Protein AF-A0A392MZA1-F1 (afdb_monomer_lite)

Secondary structure (DSSP, 8-state):
--HHHHHHHHHHHHHHHHHHHH-SHHHHHHHHHHHHHHHHTGGG---HHHHHHHHHHHHHHHHHTT-TTTT-

Se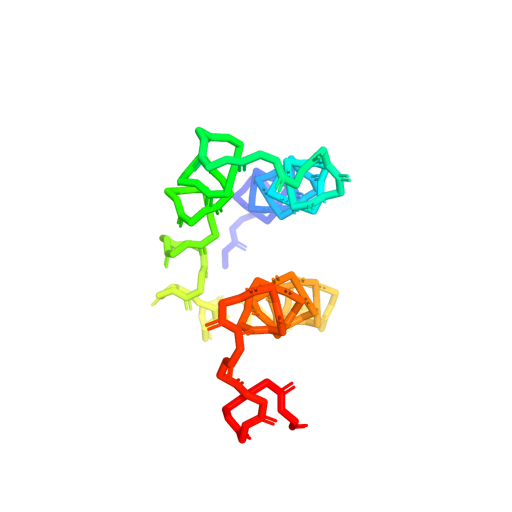quence (72 aa):
LTDSKSMQAMCQVYAAVSYICIGDAESTSQALDLISPVYGVMDSFVGVREKTGVLFAYGLLLMKQQDLQEAR

InterPro domains:
  IPR019440 Chromatid cohesion factor MAU2 [PTHR21394] (1-72)

Radius of gyration: 11.71 Å; chains: 1; bounding box: 25×23×27 Å

pLDDT: mean 93.19, std 6.55, range [57.72, 98.19]

Structure (mmCIF, N/CA/C/O backbone):
data_AF-A0A392MZA1-F1
#
_entry.id   AF-A0A392MZA1-F1
#
loop_
_atom_site.group_PDB
_atom_site.id
_atom_site.type_symbol
_atom_site.label_atom_id
_atom_site.label_alt_id
_atom_site.label_comp_id
_atom_site.label_asym_id
_atom_site.label_entity_id
_atom_site.label_seq_id
_atom_site.pdbx_PDB_ins_code
_atom_site.Cartn_x
_atom_site.Cartn_y
_atom_site.Cartn_z
_atom_site.occupancy
_atom_site.B_iso_or_equiv
_atom_site.auth_seq_id
_atom_site.auth_comp_id
_atom_site.auth_asym_id
_atom_site.auth_atom_id
_atom_site.pdbx_PDB_model_num
ATOM 1 N N . LEU A 1 1 ? 8.284 -0.725 -17.389 1.00 57.72 1 LEU A N 1
ATOM 2 C CA . LEU A 1 1 ? 7.777 0.640 -17.099 1.00 57.72 1 LEU A CA 1
ATOM 3 C C . LEU 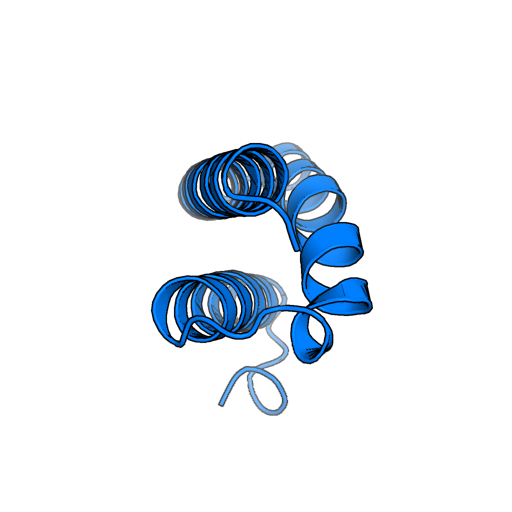A 1 1 ? 8.923 1.641 -17.209 1.00 57.72 1 LEU A C 1
ATOM 5 O O . LEU A 1 1 ? 10.054 1.246 -16.967 1.00 57.72 1 LEU A O 1
ATOM 9 N N . THR A 1 2 ? 8.659 2.884 -17.617 1.00 71.50 2 THR A N 1
ATOM 10 C CA . THR A 1 2 ? 9.657 3.971 -17.595 1.00 71.50 2 THR A CA 1
ATOM 11 C C . THR A 1 2 ? 9.841 4.485 -16.165 1.00 71.50 2 THR A C 1
ATOM 13 O O . THR A 1 2 ? 8.908 4.383 -15.366 1.00 71.50 2 THR A O 1
ATOM 16 N N . ASP A 1 3 ? 10.991 5.086 -15.849 1.00 71.06 3 ASP A N 1
ATOM 17 C CA . ASP A 1 3 ? 11.299 5.594 -14.498 1.00 71.06 3 ASP A CA 1
ATOM 18 C C . ASP A 1 3 ? 10.215 6.527 -13.935 1.00 71.06 3 ASP A C 1
ATOM 20 O O . ASP A 1 3 ? 9.857 6.434 -12.763 1.00 71.06 3 ASP A O 1
ATOM 24 N N . SER A 1 4 ? 9.614 7.366 -14.786 1.00 81.69 4 SER A N 1
ATOM 25 C CA . SER A 1 4 ? 8.517 8.264 -14.397 1.00 81.69 4 SER A CA 1
ATOM 26 C C . SER A 1 4 ? 7.285 7.515 -13.873 1.00 81.69 4 SER A C 1
ATOM 28 O O . SER A 1 4 ? 6.686 7.939 -12.886 1.00 81.69 4 SER A O 1
ATOM 30 N N . LYS A 1 5 ? 6.924 6.379 -14.482 1.00 84.25 5 LYS A N 1
ATOM 31 C CA . LYS A 1 5 ? 5.766 5.591 -14.040 1.00 84.25 5 LYS A CA 1
ATOM 32 C C . LYS A 1 5 ? 6.064 4.813 -12.759 1.00 84.25 5 LYS A C 1
ATOM 34 O O . LYS A 1 5 ? 5.189 4.701 -11.908 1.00 84.25 5 LYS A O 1
ATOM 39 N N . SER A 1 6 ? 7.292 4.320 -12.599 1.00 86.81 6 SER A N 1
ATOM 40 C CA . SER A 1 6 ? 7.728 3.692 -11.344 1.00 86.81 6 SER A CA 1
ATOM 41 C C . SER A 1 6 ? 7.711 4.693 -10.188 1.00 86.81 6 SER A C 1
ATOM 43 O O . SER A 1 6 ? 7.201 4.388 -9.115 1.00 86.81 6 SER A O 1
ATOM 45 N N . MET A 1 7 ? 8.192 5.919 -10.413 1.00 91.31 7 MET A N 1
ATOM 46 C CA . MET A 1 7 ? 8.135 6.986 -9.413 1.00 91.31 7 MET A CA 1
ATOM 47 C C . MET A 1 7 ? 6.689 7.327 -9.028 1.00 91.31 7 MET A C 1
ATOM 49 O O . MET A 1 7 ? 6.379 7.398 -7.842 1.00 91.31 7 MET A O 1
ATOM 53 N N . GLN A 1 8 ? 5.792 7.479 -10.008 1.00 92.62 8 GLN A N 1
ATOM 54 C CA . GLN A 1 8 ? 4.377 7.756 -9.748 1.00 92.62 8 GLN A CA 1
ATOM 55 C C . GLN A 1 8 ? 3.710 6.641 -8.929 1.00 92.62 8 GLN A C 1
ATOM 57 O O . GLN A 1 8 ? 3.013 6.935 -7.959 1.00 92.62 8 GLN A O 1
ATOM 62 N N . ALA A 1 9 ? 3.971 5.378 -9.277 1.00 93.62 9 ALA A N 1
ATOM 63 C CA . ALA A 1 9 ? 3.482 4.228 -8.524 1.00 93.62 9 ALA A CA 1
ATOM 64 C C . ALA A 1 9 ? 3.965 4.261 -7.068 1.00 93.62 9 ALA A C 1
ATOM 66 O O . ALA A 1 9 ? 3.169 4.095 -6.148 1.00 93.62 9 ALA A O 1
ATOM 67 N N . MET A 1 10 ? 5.248 4.557 -6.839 1.00 95.38 10 MET A N 1
ATOM 68 C CA . MET A 1 10 ? 5.785 4.671 -5.481 1.00 95.38 10 MET A CA 1
ATOM 69 C C . MET A 1 10 ? 5.158 5.828 -4.696 1.00 95.38 10 MET A C 1
ATOM 71 O O . MET A 1 10 ? 4.853 5.662 -3.518 1.00 95.38 10 MET A O 1
ATOM 75 N N . CYS A 1 11 ? 4.903 6.977 -5.328 1.00 96.19 11 CYS A N 1
ATOM 76 C CA . CYS A 1 11 ? 4.180 8.074 -4.681 1.00 96.19 11 CYS A CA 1
ATOM 77 C C . CYS A 1 11 ? 2.770 7.648 -4.240 1.00 96.19 11 CYS A C 1
ATOM 79 O O . CYS A 1 11 ? 2.364 7.966 -3.124 1.00 96.19 11 CYS A O 1
ATOM 81 N N . GLN A 1 12 ? 2.047 6.901 -5.080 1.00 97.19 12 GLN A N 1
ATOM 82 C CA . GLN A 1 12 ? 0.721 6.372 -4.739 1.00 97.19 12 GLN A CA 1
ATOM 83 C C . GLN A 1 12 ? 0.789 5.358 -3.594 1.00 97.19 12 GLN A C 1
ATOM 85 O O . GLN A 1 12 ? -0.014 5.437 -2.670 1.00 97.19 12 GLN A O 1
ATOM 90 N N . VAL A 1 13 ? 1.785 4.467 -3.605 1.00 97.94 13 VAL A N 1
ATOM 91 C CA . VAL A 1 13 ? 2.039 3.511 -2.515 1.00 97.94 13 VAL A CA 1
ATOM 92 C C . VAL A 1 13 ? 2.270 4.239 -1.189 1.00 97.94 13 VAL A C 1
ATOM 94 O O . VAL A 1 13 ? 1.631 3.915 -0.190 1.00 97.94 13 VAL A O 1
ATOM 97 N N . TYR A 1 14 ? 3.137 5.253 -1.156 1.00 97.94 14 TYR A N 1
ATOM 98 C CA . TYR A 1 14 ? 3.412 5.998 0.078 1.00 97.94 14 TYR A CA 1
ATOM 99 C C . TYR A 1 14 ? 2.209 6.815 0.567 1.00 97.94 14 TYR A C 1
ATOM 101 O O . TYR A 1 14 ? 1.963 6.888 1.774 1.00 97.94 14 TYR A O 1
ATOM 109 N N . ALA A 1 15 ? 1.431 7.390 -0.352 1.00 98.19 15 ALA A N 1
ATOM 110 C CA . ALA A 1 15 ? 0.186 8.068 -0.011 1.00 98.19 15 ALA A CA 1
ATOM 111 C C . ALA A 1 15 ? -0.841 7.085 0.577 1.00 98.19 15 ALA A C 1
ATOM 113 O O . ALA A 1 15 ? -1.406 7.362 1.633 1.00 98.19 15 ALA A O 1
ATOM 114 N N . ALA A 1 16 ? -1.010 5.905 -0.029 1.00 98.19 16 ALA A N 1
ATOM 115 C CA . ALA A 1 16 ? -1.894 4.862 0.486 1.00 98.19 16 ALA A CA 1
ATOM 116 C C . ALA A 1 16 ? -1.495 4.422 1.903 1.00 98.19 16 ALA A C 1
ATOM 118 O O . ALA A 1 16 ? -2.345 4.373 2.786 1.00 98.19 16 ALA A O 1
ATOM 119 N N . VAL A 1 17 ? -0.202 4.192 2.161 1.00 98.19 17 VAL A N 1
ATOM 120 C CA . VAL A 1 17 ? 0.296 3.873 3.514 1.00 98.19 17 VAL A CA 1
ATOM 121 C C . VAL A 1 17 ? -0.028 4.990 4.508 1.00 98.19 17 VAL A C 1
ATOM 123 O O . VAL A 1 17 ? -0.451 4.711 5.627 1.00 98.19 17 VAL A O 1
ATOM 126 N N . SER A 1 18 ? 0.123 6.252 4.104 1.00 98.06 18 SER A N 1
ATOM 127 C CA . SER A 1 18 ? -0.201 7.399 4.960 1.00 98.06 18 SER A CA 1
ATOM 128 C C . SER A 1 18 ? -1.683 7.407 5.341 1.00 98.06 18 SER A C 1
ATOM 130 O O . SER A 1 18 ? -2.007 7.513 6.521 1.00 98.06 18 SER A O 1
ATOM 132 N N . TYR A 1 19 ? -2.575 7.202 4.372 1.00 98.19 19 TYR A N 1
ATOM 133 C CA . TYR A 1 19 ? -4.015 7.108 4.613 1.00 98.19 19 TYR A CA 1
ATOM 134 C C . TYR A 1 19 ? -4.405 5.902 5.480 1.00 98.19 19 TYR A C 1
ATOM 136 O O . TYR A 1 19 ? -5.204 6.035 6.408 1.00 98.19 19 TYR A O 1
ATOM 144 N N . ILE A 1 20 ? -3.775 4.744 5.267 1.00 97.12 20 ILE A N 1
ATOM 145 C CA . ILE A 1 20 ? -3.952 3.564 6.128 1.00 97.12 20 ILE A CA 1
ATOM 146 C C . ILE A 1 20 ? -3.585 3.880 7.587 1.00 97.12 20 ILE A C 1
ATOM 148 O O . ILE A 1 20 ? -4.256 3.425 8.519 1.00 97.12 20 ILE A O 1
ATOM 152 N N . CYS A 1 21 ? -2.523 4.658 7.801 1.00 96.00 21 CYS A N 1
ATOM 153 C CA . CYS A 1 21 ? -2.087 5.067 9.133 1.00 96.00 21 CYS A CA 1
ATOM 154 C C . CYS A 1 21 ? -3.045 6.061 9.805 1.00 96.00 21 CYS A C 1
ATOM 156 O O . CYS A 1 21 ? -3.176 5.997 11.026 1.00 96.00 21 CYS A O 1
ATOM 158 N N . ILE A 1 22 ? -3.727 6.930 9.047 1.00 96.38 22 ILE A N 1
ATOM 159 C CA . ILE A 1 22 ? -4.790 7.800 9.587 1.00 96.38 22 ILE A CA 1
ATOM 160 C C . ILE A 1 22 ? -5.950 6.935 10.103 1.00 96.38 22 ILE A C 1
ATOM 162 O O . ILE A 1 22 ? -6.398 7.105 11.234 1.00 96.38 22 ILE A O 1
ATOM 166 N N . GLY A 1 23 ? -6.366 5.940 9.314 1.00 90.69 23 GLY A N 1
ATOM 167 C CA . GLY A 1 23 ? -7.162 4.809 9.798 1.00 90.69 23 GLY A CA 1
ATOM 168 C C . GLY A 1 23 ? -8.656 5.057 10.013 1.00 90.69 23 GLY A C 1
ATOM 169 O O . GLY A 1 23 ? -9.336 4.148 10.489 1.00 90.69 23 GLY A O 1
ATOM 170 N N . ASP A 1 24 ? -9.188 6.229 9.665 1.00 93.94 24 ASP A N 1
ATOM 171 C CA . ASP A 1 24 ? -10.635 6.421 9.554 1.00 93.94 24 ASP A CA 1
ATOM 172 C C . ASP A 1 24 ? -11.187 5.774 8.262 1.00 93.94 24 ASP A C 1
ATOM 174 O O . ASP A 1 24 ? -10.437 5.311 7.393 1.00 93.94 24 ASP A O 1
ATOM 178 N N . ALA A 1 25 ? -12.514 5.699 8.143 1.00 92.81 25 ALA A N 1
ATOM 179 C CA . ALA A 1 25 ? -13.171 5.027 7.022 1.00 92.81 25 ALA A CA 1
ATOM 180 C C . ALA A 1 25 ? -12.934 5.729 5.672 1.00 92.81 25 ALA A C 1
ATOM 182 O O . ALA A 1 25 ? -12.749 5.052 4.660 1.00 92.81 25 ALA A O 1
ATOM 183 N N . GLU A 1 26 ? -12.909 7.064 5.654 1.00 95.69 26 GLU A N 1
ATOM 184 C CA . GLU A 1 26 ? -12.655 7.853 4.447 1.00 95.69 26 GLU A CA 1
ATOM 185 C C . GLU A 1 26 ? -11.206 7.667 3.997 1.00 95.69 26 GLU A C 1
ATOM 187 O O . GLU A 1 26 ? -10.957 7.314 2.843 1.00 95.69 26 GLU A O 1
ATOM 192 N N . SER A 1 27 ? -10.256 7.780 4.927 1.00 95.12 27 SER A N 1
ATOM 193 C CA . SER A 1 27 ? -8.842 7.528 4.647 1.00 95.12 27 SER A CA 1
ATOM 194 C C . SER A 1 27 ? -8.611 6.095 4.157 1.00 95.12 27 SER A C 1
ATOM 196 O O . SER A 1 27 ? -7.882 5.870 3.195 1.00 95.12 27 SER A O 1
ATOM 198 N N . THR A 1 28 ? -9.274 5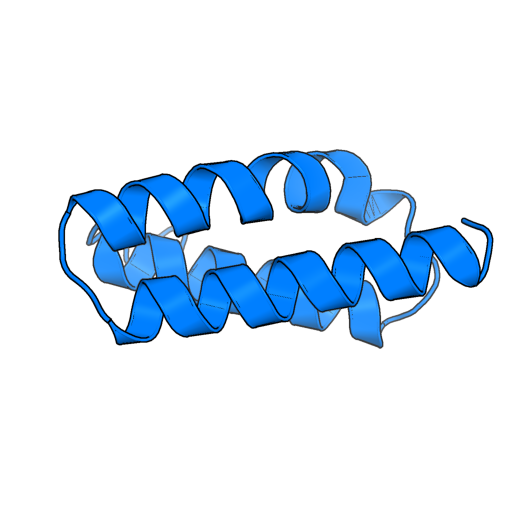.099 4.748 1.00 94.31 28 THR A N 1
ATOM 199 C CA . THR A 1 28 ? -9.157 3.704 4.288 1.00 94.31 28 THR A CA 1
ATOM 200 C C . THR A 1 28 ? -9.681 3.531 2.858 1.00 94.31 28 THR A C 1
ATOM 202 O O . THR A 1 28 ? -9.063 2.820 2.064 1.00 94.31 28 THR A O 1
ATOM 205 N N . SER A 1 29 ? -10.770 4.217 2.495 1.00 95.69 29 SER A N 1
ATOM 206 C CA . SER A 1 29 ? -11.270 4.247 1.114 1.00 95.69 29 SER A CA 1
ATOM 207 C C . SER A 1 29 ? -10.263 4.900 0.165 1.00 95.69 29 SER A C 1
ATOM 209 O O . SER A 1 29 ? -9.955 4.342 -0.884 1.00 95.69 29 SER A O 1
ATOM 211 N N . GLN A 1 30 ? -9.679 6.037 0.556 1.00 97.31 30 GLN A N 1
ATOM 212 C CA . GLN A 1 30 ? -8.666 6.733 -0.245 1.00 97.31 30 GLN A CA 1
ATOM 213 C C . GLN A 1 30 ? -7.411 5.877 -0.452 1.00 97.31 30 GLN A C 1
ATOM 215 O O . GLN A 1 30 ? -6.841 5.853 -1.544 1.00 97.31 30 GLN A O 1
ATOM 220 N N . ALA A 1 31 ? -6.992 5.127 0.568 1.00 97.69 31 ALA A N 1
ATOM 221 C CA . ALA A 1 31 ? -5.897 4.178 0.435 1.00 97.69 31 ALA A CA 1
ATOM 222 C C . ALA A 1 31 ? -6.206 3.070 -0.579 1.00 97.69 31 ALA A C 1
ATOM 224 O O . ALA A 1 31 ? -5.338 2.734 -1.388 1.00 97.69 31 ALA A O 1
ATOM 225 N N . LEU A 1 32 ? -7.430 2.529 -0.558 1.00 96.31 32 LEU A N 1
ATOM 226 C CA . LEU A 1 32 ? -7.876 1.504 -1.501 1.00 96.31 32 LEU A CA 1
ATOM 227 C C . LEU A 1 32 ? -7.864 2.027 -2.945 1.00 96.31 32 LEU A C 1
ATOM 229 O O . LEU A 1 32 ? -7.326 1.354 -3.829 1.00 96.31 32 LEU A O 1
ATOM 233 N N . ASP A 1 33 ? -8.392 3.230 -3.171 1.00 97.25 33 ASP A N 1
ATOM 234 C CA . ASP A 1 33 ? -8.440 3.866 -4.494 1.00 97.25 33 ASP A CA 1
ATOM 235 C C . ASP A 1 33 ? -7.038 4.123 -5.065 1.00 97.25 33 ASP A C 1
ATOM 237 O O . ASP A 1 33 ? -6.814 4.010 -6.272 1.00 97.25 33 ASP A O 1
ATOM 241 N N . LEU A 1 34 ? -6.070 4.433 -4.198 1.00 97.25 34 LEU A N 1
ATOM 242 C CA . LEU A 1 34 ? -4.680 4.648 -4.591 1.00 97.25 34 LEU A CA 1
ATOM 243 C C . LEU A 1 34 ? -3.924 3.343 -4.851 1.00 97.25 34 LEU A C 1
ATOM 245 O O . LEU A 1 34 ? -3.143 3.287 -5.801 1.00 97.25 34 LEU A O 1
ATOM 249 N N . ILE A 1 35 ? -4.119 2.305 -4.029 1.00 96.69 35 ILE A N 1
ATOM 250 C CA . ILE A 1 35 ? -3.328 1.070 -4.133 1.00 96.69 35 ILE A CA 1
ATOM 251 C C . ILE A 1 35 ? -3.862 0.104 -5.192 1.00 96.69 35 ILE A C 1
ATOM 253 O O . ILE A 1 35 ? -3.063 -0.546 -5.866 1.00 96.69 35 ILE A O 1
ATOM 257 N N . SER A 1 36 ? -5.183 0.024 -5.390 1.00 94.94 36 SER A N 1
ATOM 258 C CA . SER A 1 36 ? -5.800 -0.979 -6.275 1.00 94.94 36 SER A CA 1
ATOM 259 C C . SER A 1 36 ? -5.301 -0.903 -7.726 1.00 94.94 36 SER A C 1
ATOM 261 O O . SER A 1 36 ? -4.945 -1.946 -8.282 1.00 94.94 36 SER A O 1
ATOM 263 N N . PRO A 1 37 ? -5.180 0.287 -8.355 1.00 94.81 37 PRO A N 1
ATOM 264 C CA . PRO A 1 37 ? -4.645 0.388 -9.712 1.00 94.81 37 PRO A CA 1
ATOM 265 C C . PRO A 1 37 ? -3.171 -0.019 -9.799 1.00 94.81 37 PRO A C 1
ATOM 267 O O . PRO A 1 37 ? -2.757 -0.609 -10.796 1.00 94.81 37 PRO A O 1
ATOM 270 N N . VAL A 1 38 ? -2.378 0.277 -8.762 1.00 95.38 38 VAL A N 1
ATOM 271 C CA . VAL A 1 38 ? -0.946 -0.053 -8.723 1.00 95.38 38 VAL A CA 1
ATOM 272 C C . VAL A 1 38 ? -0.743 -1.554 -8.518 1.00 95.38 38 VAL A C 1
ATOM 274 O O . VAL A 1 38 ? 0.100 -2.154 -9.183 1.00 95.38 38 VAL A O 1
ATOM 277 N N . TYR A 1 39 ? -1.558 -2.169 -7.658 1.00 95.19 39 TYR A N 1
ATOM 278 C CA . TYR A 1 39 ? -1.606 -3.616 -7.464 1.00 95.19 39 TYR A CA 1
ATOM 279 C C . TYR A 1 39 ? -1.985 -4.342 -8.759 1.00 95.19 39 TYR A C 1
ATOM 281 O O . TYR A 1 39 ? -1.286 -5.264 -9.175 1.00 95.19 39 TYR A O 1
ATOM 289 N N . GLY A 1 40 ? -3.009 -3.860 -9.472 1.00 94.31 40 GLY A N 1
ATOM 290 C CA . GLY A 1 40 ? -3.459 -4.453 -10.736 1.00 94.31 40 GLY A CA 1
ATOM 291 C C . GLY A 1 40 ? -2.415 -4.447 -11.861 1.00 94.31 40 GLY A C 1
ATOM 292 O O . GLY A 1 40 ? -2.501 -5.261 -12.777 1.00 94.31 40 GLY A O 1
ATOM 293 N N . VAL A 1 41 ? -1.412 -3.564 -11.803 1.00 93.50 41 VAL A N 1
ATOM 294 C CA . VAL A 1 41 ? -0.307 -3.515 -12.780 1.00 93.50 41 VAL A CA 1
ATOM 295 C C . VAL A 1 41 ? 1.029 -3.980 -12.202 1.00 93.50 41 VAL A C 1
ATOM 297 O O . VAL A 1 41 ? 2.062 -3.816 -12.857 1.00 93.50 41 VAL A O 1
ATOM 300 N N . MET A 1 42 ? 1.039 -4.564 -11.001 1.00 93.06 42 MET A N 1
ATOM 301 C CA . MET A 1 42 ? 2.261 -4.881 -10.261 1.00 93.06 42 MET A CA 1
ATOM 302 C C . MET A 1 42 ? 3.231 -5.780 -11.042 1.00 93.06 42 MET A C 1
ATOM 304 O O . MET A 1 42 ? 4.449 -5.580 -11.000 1.00 93.06 42 MET A O 1
ATOM 308 N N . ASP A 1 43 ? 2.712 -6.731 -11.817 1.00 91.81 43 ASP A N 1
ATOM 309 C CA . ASP A 1 43 ? 3.535 -7.645 -12.615 1.00 91.81 43 ASP A CA 1
ATOM 310 C C . ASP A 1 43 ? 4.310 -6.954 -13.742 1.00 91.81 43 ASP A C 1
ATOM 312 O O . ASP A 1 43 ? 5.313 -7.483 -14.221 1.00 91.81 43 ASP A O 1
ATOM 316 N N . SER A 1 44 ? 3.908 -5.738 -14.123 1.00 91.31 44 SER A N 1
ATOM 317 C CA . SER A 1 44 ? 4.619 -4.927 -15.117 1.00 91.31 44 SER A CA 1
ATOM 318 C C . SER A 1 44 ? 5.856 -4.205 -14.561 1.00 91.31 44 SER A C 1
ATOM 320 O O . SER A 1 44 ? 6.670 -3.679 -15.338 1.00 91.31 44 SER A O 1
ATOM 322 N N . PHE A 1 45 ? 6.030 -4.169 -13.233 1.00 89.50 45 PHE A N 1
ATOM 323 C CA . PHE A 1 45 ? 7.254 -3.672 -12.614 1.00 89.50 45 PHE A CA 1
ATOM 324 C C . PHE A 1 45 ? 8.383 -4.690 -12.787 1.00 89.50 45 PHE A C 1
ATOM 326 O O . PHE A 1 45 ? 8.219 -5.881 -12.538 1.00 89.50 45 PHE A O 1
ATOM 333 N N . VAL A 1 46 ? 9.563 -4.210 -13.177 1.00 88.69 46 VAL A N 1
ATOM 334 C CA . VAL A 1 46 ? 10.793 -5.023 -13.180 1.00 88.69 46 VAL A CA 1
ATOM 335 C C . VAL A 1 46 ? 11.519 -4.897 -11.836 1.00 88.69 46 VAL A C 1
ATOM 337 O O . VAL A 1 46 ? 12.160 -5.840 -11.383 1.00 88.69 46 VAL A O 1
ATOM 340 N N . GLY A 1 47 ? 11.405 -3.737 -11.182 1.00 87.50 47 GLY A N 1
ATOM 341 C CA . GLY A 1 47 ? 12.085 -3.446 -9.927 1.00 87.50 47 GLY A CA 1
ATOM 342 C C . GLY 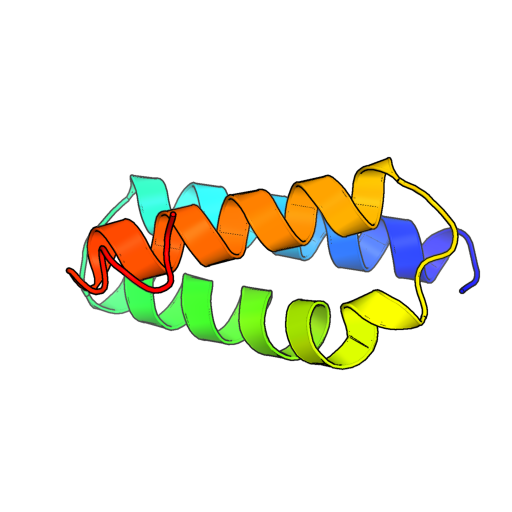A 1 47 ? 11.430 -4.123 -8.723 1.00 87.50 47 GLY A C 1
ATOM 343 O O . GLY A 1 47 ? 10.211 -4.108 -8.552 1.00 87.50 47 GLY A O 1
ATOM 344 N N . VAL A 1 48 ? 12.269 -4.706 -7.863 1.00 91.56 48 VAL A N 1
ATOM 345 C CA . VAL A 1 48 ? 11.839 -5.340 -6.606 1.00 91.56 48 VAL A CA 1
ATOM 346 C C . VAL A 1 48 ? 11.230 -4.310 -5.657 1.00 91.56 48 VAL A C 1
ATOM 348 O O . VAL A 1 48 ? 10.246 -4.604 -4.991 1.00 91.56 48 VAL A O 1
ATOM 351 N N . ARG A 1 49 ? 11.767 -3.083 -5.636 1.00 92.44 49 ARG A N 1
ATOM 352 C CA . ARG A 1 49 ? 11.286 -1.996 -4.774 1.00 92.44 49 ARG A CA 1
ATOM 353 C C . ARG A 1 49 ? 9.798 -1.720 -4.985 1.00 92.44 49 ARG A C 1
ATOM 355 O O . ARG A 1 49 ? 9.063 -1.637 -4.009 1.00 92.44 49 ARG A O 1
ATOM 362 N N . GLU A 1 50 ? 9.370 -1.586 -6.237 1.00 93.25 50 GLU A N 1
ATOM 363 C CA . GLU A 1 50 ? 7.976 -1.311 -6.582 1.00 93.25 50 GLU A CA 1
ATOM 364 C C . GLU A 1 50 ? 7.077 -2.473 -6.164 1.00 93.25 50 GLU A C 1
ATOM 366 O O . GLU A 1 50 ? 6.100 -2.259 -5.453 1.00 93.25 50 GLU A O 1
ATOM 371 N N . LYS A 1 51 ? 7.447 -3.710 -6.522 1.00 95.00 51 LYS A N 1
ATOM 372 C CA . LYS A 1 51 ? 6.665 -4.901 -6.155 1.00 95.00 51 LYS A CA 1
ATOM 373 C C . LYS A 1 51 ? 6.513 -5.042 -4.644 1.00 95.00 51 LYS A C 1
ATOM 375 O O . LYS A 1 51 ? 5.405 -5.208 -4.147 1.00 95.00 51 LYS A O 1
ATOM 380 N N . THR A 1 52 ? 7.616 -4.932 -3.906 1.00 96.00 52 THR A N 1
ATOM 381 C CA . THR A 1 52 ? 7.600 -5.035 -2.445 1.00 96.00 52 THR A CA 1
ATOM 382 C C . THR A 1 52 ? 6.797 -3.905 -1.812 1.00 96.00 52 THR A C 1
ATOM 384 O O . THR A 1 52 ? 6.031 -4.164 -0.891 1.00 96.00 52 THR A O 1
ATOM 387 N N . GLY A 1 53 ? 6.926 -2.669 -2.306 1.00 96.06 53 GLY A N 1
ATOM 388 C CA . GLY A 1 53 ? 6.156 -1.533 -1.797 1.00 96.06 53 GLY A CA 1
ATOM 389 C C . GLY A 1 53 ? 4.649 -1.719 -1.974 1.00 96.06 53 GLY A C 1
ATOM 390 O O . GLY A 1 53 ? 3.886 -1.472 -1.043 1.00 96.06 53 GLY A O 1
ATOM 391 N N . VAL A 1 54 ? 4.229 -2.203 -3.145 1.00 96.62 54 VAL A N 1
ATOM 392 C CA . VAL A 1 54 ? 2.820 -2.470 -3.460 1.00 96.62 54 VAL A CA 1
ATOM 393 C C . VAL A 1 54 ? 2.256 -3.595 -2.597 1.00 96.62 54 VAL A C 1
ATOM 395 O O . VAL A 1 54 ? 1.214 -3.405 -1.974 1.00 96.62 54 VAL A O 1
ATOM 398 N N . LEU A 1 55 ? 2.964 -4.726 -2.496 1.00 96.62 55 LEU A N 1
ATOM 399 C CA . LEU A 1 55 ? 2.565 -5.846 -1.634 1.00 96.62 55 LEU A CA 1
ATOM 400 C C . LEU A 1 55 ? 2.470 -5.426 -0.166 1.00 96.62 55 LEU A C 1
ATOM 402 O O . LEU A 1 55 ? 1.499 -5.759 0.503 1.00 96.62 55 LEU A O 1
ATOM 406 N N . PHE A 1 56 ? 3.443 -4.653 0.322 1.00 96.75 56 PHE A N 1
ATOM 407 C CA . PHE A 1 56 ? 3.437 -4.148 1.691 1.00 96.75 56 PHE A CA 1
ATOM 408 C C . PHE A 1 56 ? 2.214 -3.268 1.972 1.00 96.75 56 PHE A C 1
ATOM 410 O O . PHE A 1 56 ? 1.511 -3.487 2.957 1.00 96.75 56 PHE A O 1
ATOM 417 N N . ALA A 1 57 ? 1.937 -2.287 1.110 1.00 97.69 57 ALA A N 1
ATOM 418 C CA . ALA A 1 57 ? 0.798 -1.392 1.293 1.00 97.69 57 ALA A CA 1
ATOM 419 C C . ALA A 1 57 ? -0.543 -2.134 1.184 1.00 97.69 57 ALA A C 1
ATOM 421 O O . ALA A 1 57 ? -1.451 -1.868 1.970 1.00 97.69 57 ALA A O 1
ATOM 422 N N . TYR A 1 58 ? -0.656 -3.084 0.251 1.00 96.50 58 TYR A N 1
ATOM 423 C CA . TYR A 1 58 ? -1.865 -3.886 0.080 1.00 96.50 58 TYR A CA 1
ATOM 424 C C . TYR A 1 58 ? -2.108 -4.822 1.270 1.00 96.50 58 TYR A C 1
ATOM 426 O O . TYR A 1 58 ? -3.199 -4.818 1.835 1.00 96.50 58 TYR A O 1
ATOM 434 N N . GLY A 1 59 ? -1.080 -5.537 1.736 1.00 96.62 59 GLY A N 1
ATOM 435 C CA . GLY A 1 59 ? -1.172 -6.364 2.943 1.00 96.62 59 GLY A CA 1
ATOM 436 C C . GLY A 1 59 ? -1.559 -5.541 4.173 1.00 96.62 59 GLY A C 1
ATOM 437 O O . GLY A 1 59 ? -2.451 -5.925 4.926 1.00 96.62 59 GLY A O 1
ATOM 438 N N . LEU A 1 60 ? -0.974 -4.350 4.342 1.00 96.44 60 LEU A N 1
ATOM 439 C CA . LEU A 1 60 ? -1.334 -3.445 5.436 1.00 96.44 60 LEU A CA 1
ATOM 440 C C . LEU A 1 60 ? -2.806 -2.992 5.364 1.00 96.44 60 LEU A C 1
ATOM 442 O O . LEU A 1 60 ? -3.466 -2.889 6.400 1.00 96.44 60 LEU A O 1
ATOM 446 N N . LEU A 1 61 ? -3.333 -2.746 4.160 1.00 95.56 61 LEU A N 1
ATOM 447 C CA . LEU A 1 61 ? -4.744 -2.416 3.948 1.00 95.56 61 LEU A CA 1
ATOM 448 C C . LEU A 1 61 ? -5.660 -3.587 4.329 1.00 95.56 61 LEU A C 1
ATOM 450 O O . LEU A 1 61 ? -6.631 -3.389 5.059 1.00 95.56 61 LEU A O 1
ATOM 454 N N . LEU A 1 62 ? -5.322 -4.805 3.902 1.00 95.19 62 LEU A N 1
ATOM 455 C CA . LEU A 1 62 ? -6.065 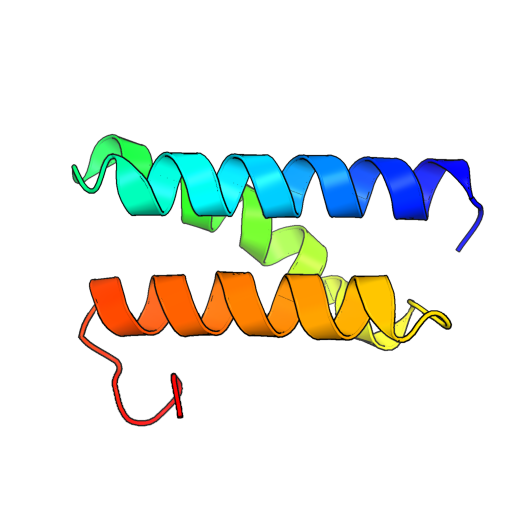-6.020 4.249 1.00 95.19 62 LEU A CA 1
ATOM 456 C C . LEU A 1 62 ? -6.078 -6.262 5.765 1.00 95.19 62 LEU A C 1
ATOM 458 O O . LEU A 1 62 ? -7.127 -6.556 6.339 1.00 95.19 62 LEU A O 1
ATOM 462 N N . MET A 1 63 ? -4.954 -6.014 6.451 1.00 94.69 63 MET A N 1
ATOM 463 C CA . MET A 1 63 ? -4.903 -6.057 7.918 1.00 94.69 63 MET A CA 1
ATOM 464 C C . MET A 1 63 ? -5.889 -5.076 8.563 1.00 94.69 63 MET A C 1
ATOM 466 O O . MET A 1 63 ? -6.539 -5.422 9.552 1.00 94.69 63 MET A O 1
ATOM 470 N N . LYS A 1 64 ? -6.035 -3.857 8.022 1.00 91.88 64 LYS A N 1
ATOM 471 C CA . LYS A 1 64 ? -7.043 -2.898 8.511 1.00 91.88 64 LYS A CA 1
ATOM 472 C C . LYS A 1 64 ? -8.463 -3.390 8.270 1.00 91.88 64 LYS A C 1
ATOM 474 O O . LYS A 1 64 ? -9.300 -3.251 9.158 1.00 91.88 64 LYS A O 1
ATOM 479 N N . GLN A 1 65 ? -8.709 -4.003 7.117 1.00 91.44 65 GLN A N 1
ATOM 480 C CA . GLN A 1 65 ? -10.004 -4.569 6.734 1.00 91.44 65 GLN A CA 1
ATOM 481 C C . GLN A 1 65 ? -10.338 -5.893 7.448 1.00 91.44 65 GLN A C 1
ATOM 483 O O . GLN A 1 65 ? -11.412 -6.440 7.226 1.00 91.44 65 GLN A O 1
ATOM 488 N N . GLN A 1 66 ? -9.463 -6.377 8.341 1.00 93.88 66 GLN A N 1
ATOM 489 C CA . GLN A 1 66 ? -9.586 -7.659 9.049 1.00 93.88 66 GLN A CA 1
ATOM 490 C C . GLN A 1 66 ? -9.516 -8.896 8.138 1.00 93.88 66 GLN A C 1
ATOM 492 O O . GLN A 1 66 ? -9.836 -10.001 8.579 1.00 93.88 66 GLN A O 1
ATOM 497 N N . ASP A 1 67 ? -9.019 -8.749 6.909 1.00 94.62 67 ASP A N 1
ATOM 498 C CA . ASP A 1 67 ? -8.719 -9.873 6.023 1.00 94.62 67 ASP A CA 1
ATOM 499 C C . ASP A 1 67 ? -7.298 -10.395 6.287 1.00 94.62 67 ASP A C 1
ATOM 501 O O . ASP A 1 67 ? -6.349 -10.190 5.532 1.00 94.62 67 ASP A O 1
ATOM 505 N N . LEU A 1 68 ? -7.126 -11.020 7.453 1.00 94.12 68 LEU A N 1
ATOM 506 C CA . LEU A 1 68 ? -5.810 -11.428 7.954 1.00 94.12 68 LEU A CA 1
ATOM 507 C C . LEU A 1 68 ? -5.207 -12.631 7.215 1.00 94.12 68 LEU A C 1
ATOM 509 O O . LEU A 1 68 ? -4.021 -12.904 7.396 1.00 94.12 68 LEU A O 1
ATOM 513 N N . GLN A 1 69 ? -6.015 -13.386 6.466 1.00 95.88 69 GLN A N 1
ATOM 514 C CA . GLN A 1 69 ? -5.529 -14.538 5.705 1.00 95.88 69 GLN A CA 1
ATOM 515 C C . GLN A 1 69 ? -4.843 -14.072 4.429 1.00 95.88 69 GLN A C 1
ATOM 517 O O . GLN A 1 69 ? -3.702 -14.455 4.204 1.00 95.88 69 GLN A O 1
ATOM 522 N N . GLU A 1 70 ? -5.499 -13.205 3.655 1.00 93.44 70 GLU A N 1
ATOM 523 C CA . GLU A 1 70 ? -4.916 -12.651 2.430 1.00 93.44 70 GLU A CA 1
ATOM 524 C C . GLU A 1 70 ? -3.773 -11.671 2.738 1.00 93.44 70 GLU A C 1
ATOM 526 O O . GLU A 1 70 ? -2.834 -11.523 1.962 1.00 93.44 70 GLU A O 1
ATOM 531 N N . ALA A 1 71 ? -3.812 -11.014 3.902 1.00 93.81 71 ALA A N 1
ATOM 532 C CA . ALA A 1 71 ? -2.746 -10.109 4.323 1.00 93.81 71 ALA A CA 1
ATOM 533 C C . ALA A 1 71 ? -1.400 -10.795 4.628 1.00 93.81 71 ALA A C 1
ATOM 535 O O . A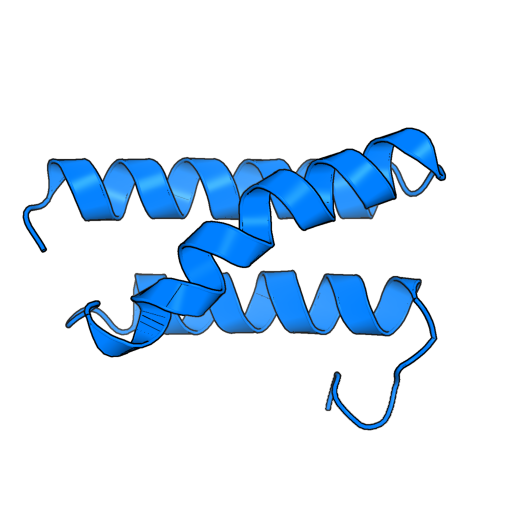LA A 1 71 ? -0.383 -10.100 4.700 1.00 93.81 71 ALA A O 1
ATOM 536 N N . ARG A 1 72 ? -1.399 -12.104 4.910 1.00 87.38 72 ARG A N 1
ATOM 537 C CA . ARG A 1 72 ? -0.223 -12.862 5.365 1.00 87.38 72 ARG A CA 1
ATOM 538 C C . ARG A 1 72 ? 0.601 -13.386 4.195 1.00 87.38 72 ARG A C 1
ATOM 540 O O . ARG A 1 72 ? 1.842 -13.256 4.298 1.00 87.38 72 ARG A O 1
#

Organism: NCBI:txid97028

Foldseek 3Di:
DDPVVLVQLLVLLVQLQVLVVVLDPVSLVSSCVSLVVLVVCLVVDPDPVSNVSSLQSVLSSCVSVVVPVSSD